Protein AF-V2TU25-F1 (afdb_monomer_lite)

Secondary structure (DSSP, 8-state):
--PEEPTTT--EESSTTS-GGGGBSS-EEEE-TTT--EEEE-B-------------TTS---B---EEEEEEETTTTEEEEEEEEEBSSSS-EEEEEEETTPPPPGGG--

Organism: NCBI:txid1392540

Structure (mmCIF, N/CA/C/O backbone):
data_AF-V2TU25-F1
#
_entry.id   AF-V2TU25-F1
#
loop_
_atom_site.group_PDB
_atom_site.id
_atom_site.type_symbol
_atom_site.label_atom_id
_atom_site.label_alt_id
_atom_site.label_comp_id
_atom_site.label_asym_id
_atom_site.label_entity_id
_atom_site.label_seq_id
_atom_site.pdbx_PDB_ins_code
_atom_site.Cartn_x
_atom_site.Cartn_y
_atom_site.Cartn_z
_atom_site.occupancy
_atom_site.B_iso_or_equiv
_atom_site.auth_seq_id
_atom_site.auth_comp_id
_atom_site.auth_asym_id
_atom_site.auth_atom_id
_atom_site.pdbx_PDB_model_num
ATOM 1 N N . MET A 1 1 ? -16.632 -0.606 8.140 1.00 46.75 1 MET A N 1
ATOM 2 C CA . MET A 1 1 ? -17.159 0.007 9.370 1.00 46.75 1 MET A CA 1
ATOM 3 C C . MET A 1 1 ? -17.720 -1.122 10.196 1.00 46.75 1 MET A C 1
ATOM 5 O O . MET A 1 1 ? -18.384 -1.985 9.633 1.00 46.75 1 MET A O 1
ATOM 9 N N . THR A 1 2 ? -17.292 -1.217 11.446 1.00 55.97 2 THR A N 1
ATOM 10 C CA . THR A 1 2 ? -17.690 -2.300 12.343 1.00 55.97 2 THR A CA 1
ATOM 11 C C . THR A 1 2 ? -18.866 -1.773 13.149 1.00 55.97 2 THR A C 1
ATOM 13 O O . THR A 1 2 ? -18.660 -0.967 14.050 1.00 55.97 2 THR A O 1
ATOM 16 N N . ASP A 1 3 ? -20.086 -2.155 12.779 1.00 68.62 3 ASP A N 1
ATOM 17 C CA . ASP A 1 3 ? -21.286 -1.687 13.477 1.00 68.62 3 ASP A CA 1
ATOM 18 C C . ASP A 1 3 ? -21.293 -2.266 14.898 1.00 68.62 3 ASP A C 1
ATOM 20 O O . ASP A 1 3 ? -21.209 -3.487 15.078 1.00 68.62 3 ASP A O 1
ATOM 24 N N . ILE A 1 4 ? -21.394 -1.407 15.913 1.00 76.38 4 ILE A N 1
ATOM 25 C CA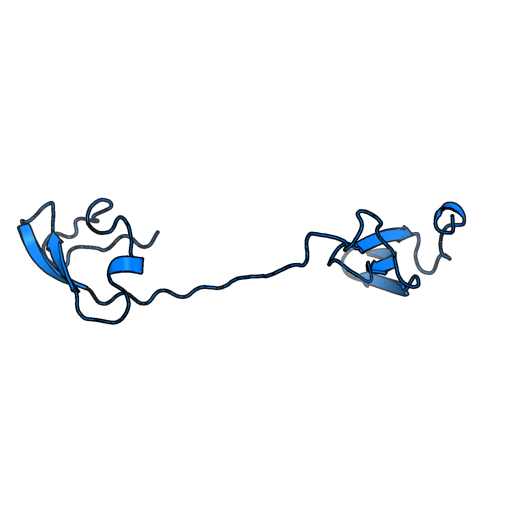 . ILE A 1 4 ? -21.525 -1.854 17.301 1.00 76.38 4 ILE A CA 1
ATOM 26 C C . ILE A 1 4 ? -22.974 -2.281 17.533 1.00 76.38 4 ILE A C 1
ATOM 28 O O . ILE A 1 4 ? -23.912 -1.506 17.341 1.00 76.38 4 ILE A O 1
ATOM 32 N N . GLU A 1 5 ? -23.165 -3.531 17.951 1.00 85.25 5 GLU A N 1
ATOM 33 C CA . GLU A 1 5 ? -24.481 -4.069 18.288 1.00 85.25 5 GLU A CA 1
ATOM 34 C C . GLU A 1 5 ? -24.780 -3.866 19.777 1.00 85.25 5 GLU A C 1
ATOM 36 O O . GLU A 1 5 ? -24.021 -4.295 20.649 1.00 85.25 5 GLU A O 1
ATOM 41 N N . CYS A 1 6 ? -25.917 -3.237 20.087 1.00 85.56 6 CYS A N 1
ATOM 42 C CA . CYS A 1 6 ? -26.346 -3.070 21.469 1.00 85.56 6 CYS A CA 1
ATOM 43 C C . CYS A 1 6 ? -26.732 -4.431 22.089 1.00 85.56 6 CYS A C 1
ATOM 45 O O . CYS A 1 6 ? -27.714 -5.038 21.648 1.00 85.56 6 CYS A O 1
ATOM 47 N N . PRO A 1 7 ? -26.096 -4.869 23.194 1.00 88.62 7 PRO A N 1
ATOM 48 C CA . PRO A 1 7 ? -26.371 -6.163 23.828 1.00 88.62 7 PRO A CA 1
ATOM 49 C C . PRO A 1 7 ? -27.772 -6.271 24.451 1.00 88.62 7 PRO A C 1
ATOM 51 O O . PRO A 1 7 ? -28.190 -7.357 24.849 1.00 88.62 7 PRO A O 1
ATOM 54 N N . TYR A 1 8 ? -28.505 -5.160 24.575 1.00 88.81 8 TYR A N 1
ATOM 55 C CA . TYR A 1 8 ? -29.835 -5.147 25.183 1.00 88.81 8 TYR A CA 1
ATOM 56 C C . TYR A 1 8 ? -30.985 -5.265 24.185 1.00 88.81 8 TYR A C 1
ATOM 58 O O . TYR A 1 8 ? -32.013 -5.845 24.530 1.00 88.81 8 TYR A O 1
ATOM 66 N N . CYS A 1 9 ? -30.861 -4.672 22.997 1.00 89.00 9 CYS A N 1
ATOM 67 C CA . CYS A 1 9 ? -31.950 -4.621 22.017 1.00 89.00 9 CYS A CA 1
ATOM 68 C C . CYS A 1 9 ? -31.560 -5.112 20.618 1.00 89.00 9 CYS A C 1
ATOM 70 O O . CYS A 1 9 ? -32.439 -5.184 19.763 1.00 89.00 9 CYS A O 1
ATOM 72 N N . GLY A 1 10 ? -30.283 -5.434 20.377 1.00 86.94 10 GLY A N 1
ATOM 73 C CA . GLY A 1 10 ? -29.782 -5.886 19.075 1.00 86.94 10 GLY A CA 1
ATOM 74 C C . GLY A 1 10 ? -29.788 -4.805 17.990 1.00 86.94 10 GLY A C 1
ATOM 75 O O . GLY A 1 10 ? -29.575 -5.105 16.818 1.00 86.94 10 GLY A O 1
ATOM 76 N N . ALA A 1 11 ? -30.067 -3.546 18.348 1.00 83.69 11 ALA A N 1
ATOM 77 C CA . ALA A 1 11 ? -29.936 -2.438 17.416 1.00 83.69 11 ALA A CA 1
ATOM 78 C C . ALA A 1 11 ? -28.453 -2.243 17.085 1.00 83.69 11 ALA A C 1
ATOM 80 O O . ALA A 1 11 ? -27.621 -2.160 17.991 1.00 83.69 11 ALA A O 1
ATOM 81 N N . LYS A 1 12 ? -28.151 -2.181 15.791 1.00 78.31 12 LYS A N 1
ATOM 82 C CA . LYS A 1 12 ? -26.866 -1.712 15.281 1.00 78.31 12 LYS A CA 1
ATOM 83 C C . LYS A 1 12 ? -26.943 -0.204 15.181 1.00 78.31 12 LYS A C 1
ATOM 85 O O . LYS A 1 12 ? -27.923 0.310 14.641 1.00 78.31 12 LYS A O 1
ATOM 90 N N . ASP A 1 13 ? -25.970 0.472 15.759 1.00 63.50 13 ASP A N 1
ATOM 91 C CA . ASP A 1 13 ? -25.984 1.922 15.833 1.00 63.50 13 ASP A CA 1
ATOM 92 C C . ASP A 1 13 ? -24.890 2.479 14.916 1.00 63.50 13 ASP A C 1
ATOM 94 O O . ASP A 1 13 ? -23.703 2.376 15.224 1.00 63.50 13 ASP A O 1
ATOM 98 N N . ASP A 1 14 ? -25.307 3.019 13.767 1.00 59.25 14 ASP A N 1
ATOM 99 C CA . ASP A 1 14 ? -24.433 3.764 12.848 1.00 59.25 14 ASP A CA 1
ATOM 100 C C . ASP A 1 14 ? -24.108 5.167 13.409 1.00 59.25 14 ASP A C 1
ATOM 102 O O . ASP A 1 14 ? -23.107 5.766 13.022 1.00 59.25 14 ASP A O 1
ATOM 106 N N . ASP A 1 15 ? -24.935 5.687 14.330 1.00 52.97 15 ASP A N 1
ATOM 107 C CA . ASP A 1 15 ? -24.834 7.044 14.891 1.00 52.97 15 ASP A CA 1
ATOM 108 C C . ASP A 1 15 ? -24.062 7.092 16.223 1.00 52.97 15 ASP A C 1
ATOM 110 O O . ASP A 1 15 ? -23.547 8.146 16.597 1.00 52.97 15 ASP A O 1
ATOM 114 N N . CYS A 1 16 ? -23.953 5.981 16.965 1.00 53.19 16 CYS A N 1
ATOM 115 C CA . CYS A 1 16 ? -23.237 5.977 18.251 1.00 53.19 16 CYS A CA 1
ATOM 116 C C . CYS A 1 16 ? -21.720 6.144 18.129 1.00 53.19 16 CYS A C 1
ATOM 118 O O . CYS A 1 16 ? -21.066 6.376 19.145 1.00 53.19 16 CYS A O 1
ATOM 120 N N . VAL A 1 17 ? -21.141 5.953 16.941 1.00 54.16 17 VAL A N 1
ATOM 121 C CA . VAL A 1 17 ? -19.687 5.809 16.807 1.00 54.16 17 VAL A CA 1
ATOM 122 C C . VAL A 1 17 ? -19.199 6.407 15.493 1.00 54.16 17 VAL A C 1
ATOM 124 O O . VAL A 1 17 ? -18.608 5.728 14.655 1.00 54.16 17 VAL A O 1
ATOM 127 N N . SER A 1 18 ? -19.458 7.701 15.294 1.00 55.00 18 SER A N 1
ATOM 128 C CA . SER A 1 18 ? -18.952 8.407 14.112 1.00 55.00 18 SER A CA 1
ATOM 129 C C . SER A 1 18 ? -17.421 8.385 14.021 1.00 55.00 18 SER A C 1
ATOM 131 O O . SER A 1 18 ? -16.898 8.453 12.915 1.00 55.00 18 SER A O 1
ATOM 133 N N . ASP A 1 19 ? -16.714 8.193 15.143 1.00 62.91 19 ASP A N 1
ATOM 134 C CA . ASP A 1 19 ? -15.266 7.990 15.171 1.00 62.91 19 ASP A CA 1
ATOM 135 C C . ASP A 1 19 ? -14.854 6.936 16.212 1.00 62.91 19 ASP A C 1
ATOM 137 O O . ASP A 1 19 ? -14.618 7.232 17.379 1.00 62.91 19 ASP A O 1
ATOM 141 N N . LEU A 1 20 ? -14.688 5.682 15.773 1.00 65.94 20 LEU A N 1
ATOM 142 C CA . LEU A 1 20 ? -14.086 4.603 16.583 1.00 65.94 20 LEU A CA 1
ATOM 143 C C . LEU A 1 20 ? -12.695 4.974 17.139 1.00 65.94 20 LEU A C 1
ATOM 145 O O . LEU A 1 20 ? -12.261 4.406 18.136 1.00 65.94 20 LEU A O 1
ATOM 149 N N . TRP A 1 21 ? -12.020 5.938 16.508 1.00 66.38 21 TRP A N 1
ATOM 150 C CA . TRP A 1 21 ? -10.749 6.513 16.948 1.00 66.38 21 TRP A CA 1
ATOM 151 C C . TRP A 1 21 ? -10.849 7.312 18.248 1.00 66.38 21 TRP A C 1
ATOM 153 O O . TRP A 1 21 ? -9.871 7.388 18.984 1.00 66.38 21 TRP A O 1
ATOM 163 N N . GLU A 1 22 ? -12.004 7.913 18.544 1.00 68.25 22 GLU A N 1
ATOM 164 C CA . GLU A 1 22 ? -12.193 8.706 19.766 1.00 68.25 22 GLU A CA 1
ATOM 165 C C . GLU A 1 22 ? -12.377 7.832 21.013 1.00 68.25 22 GLU A C 1
ATOM 167 O O . GLU A 1 22 ? -12.231 8.322 22.130 1.00 68.25 22 GLU A O 1
ATOM 172 N N . ILE A 1 23 ? -12.671 6.542 20.826 1.00 72.06 23 ILE A N 1
ATOM 173 C CA . ILE A 1 23 ? -12.962 5.585 21.902 1.00 72.06 23 ILE A CA 1
ATOM 174 C C . ILE A 1 23 ? -11.950 4.427 21.959 1.00 72.06 23 ILE A C 1
ATOM 176 O O . ILE A 1 23 ? -12.229 3.364 22.518 1.00 72.06 23 ILE A O 1
ATOM 180 N N . GLU A 1 24 ? -10.774 4.604 21.354 1.00 76.75 24 GLU A N 1
ATOM 181 C CA . GLU A 1 24 ? -9.710 3.601 21.369 1.00 76.75 24 GLU A CA 1
ATOM 182 C C . GLU A 1 24 ? -9.034 3.494 22.748 1.00 76.75 24 GLU A C 1
ATOM 184 O O . GLU A 1 24 ? -8.716 4.496 23.389 1.00 76.75 24 GLU A O 1
ATOM 189 N N . GLY A 1 25 ? -8.741 2.261 23.174 1.00 72.75 25 GLY A N 1
ATOM 190 C CA . GLY A 1 25 ? -7.752 1.982 24.222 1.00 72.75 25 GLY A CA 1
ATOM 191 C C . GLY A 1 25 ? -8.276 1.882 25.657 1.00 72.75 25 GLY A C 1
ATOM 192 O O . GLY A 1 25 ? -7.538 1.403 26.517 1.00 72.75 25 GLY A O 1
ATOM 193 N N . GLU A 1 26 ? -9.534 2.242 25.927 1.00 76.06 26 GLU A N 1
ATOM 194 C CA . GLU A 1 26 ? -10.149 2.150 27.262 1.00 76.06 26 GLU A CA 1
ATOM 195 C C . GLU A 1 26 ? -11.629 1.724 27.208 1.00 76.06 26 GLU A C 1
ATOM 197 O O . GLU A 1 26 ? -12.233 1.607 26.139 1.00 76.06 26 GLU A O 1
ATOM 202 N N . ASP A 1 27 ? -12.205 1.432 28.376 1.00 83.19 27 ASP A N 1
ATOM 203 C CA . ASP A 1 27 ? -13.638 1.185 28.546 1.00 83.19 27 ASP A CA 1
ATOM 204 C C . ASP A 1 27 ? -14.401 2.513 28.420 1.00 83.19 27 ASP A C 1
ATOM 206 O O . ASP A 1 27 ? -14.368 3.355 29.318 1.00 83.19 27 ASP A O 1
ATOM 210 N N . ASN A 1 28 ? -15.101 2.695 27.303 1.00 82.81 28 ASN A N 1
ATOM 211 C CA . ASN A 1 28 ? -15.869 3.897 27.000 1.00 82.81 28 ASN A CA 1
ATOM 212 C C . ASN A 1 28 ? -17.361 3.677 27.263 1.00 82.81 28 ASN A C 1
ATOM 214 O O . ASN A 1 28 ? -17.961 2.719 26.770 1.00 82.81 28 ASN A O 1
ATOM 218 N N . GLU A 1 29 ? -17.974 4.585 28.022 1.00 85.88 29 GLU A N 1
ATOM 219 C CA . GLU A 1 29 ? -19.420 4.594 28.248 1.00 85.88 29 GLU A CA 1
ATOM 220 C C . GLU A 1 29 ? -20.154 5.218 27.054 1.00 85.88 29 GLU A C 1
ATOM 222 O O . GLU A 1 29 ? -19.951 6.384 26.721 1.00 85.88 29 GLU A O 1
ATOM 227 N N . LEU A 1 30 ? -21.062 4.454 26.446 1.00 81.69 30 LEU A N 1
ATOM 228 C CA . LEU A 1 30 ? -21.941 4.903 25.365 1.00 81.69 30 LEU A CA 1
ATOM 229 C C . LEU A 1 30 ? -23.403 4.641 25.727 1.00 81.69 30 LEU A C 1
ATOM 231 O O . LEU A 1 30 ? -23.731 3.637 26.356 1.00 81.69 30 LEU A O 1
ATOM 235 N N . GLU A 1 31 ? -24.309 5.524 25.314 1.00 84.81 31 GLU A N 1
ATOM 236 C CA . GLU A 1 31 ? -25.752 5.301 25.440 1.00 84.81 31 GLU A CA 1
ATOM 237 C C . GLU A 1 31 ? -26.326 4.831 24.100 1.00 84.81 31 GLU A C 1
ATOM 239 O O . GLU A 1 31 ? -26.194 5.516 23.091 1.00 84.81 31 GLU A O 1
ATOM 244 N N . CYS A 1 32 ? -27.011 3.683 24.087 1.00 82.62 32 CYS A N 1
ATOM 245 C CA . CYS A 1 32 ? -27.677 3.186 22.882 1.00 82.62 32 CYS A CA 1
ATOM 246 C C . CYS A 1 32 ? -28.807 4.130 22.445 1.00 82.62 32 CYS A C 1
ATOM 248 O O . CYS A 1 32 ? -29.761 4.351 23.203 1.00 82.62 32 CYS A O 1
ATOM 250 N N . GLY A 1 33 ? -28.780 4.594 21.191 1.00 79.56 33 GLY A N 1
ATOM 251 C CA . GLY A 1 33 ? -29.782 5.511 20.649 1.00 79.56 33 GLY A CA 1
ATOM 252 C C . GLY A 1 33 ? -31.210 4.956 20.702 1.00 79.56 33 GLY A C 1
ATOM 253 O O . GLY A 1 33 ? -32.147 5.709 20.989 1.00 79.56 33 GLY A O 1
ATOM 254 N N . ALA A 1 34 ? -31.362 3.640 20.510 1.00 85.06 34 ALA A N 1
ATOM 255 C CA . ALA A 1 34 ? -32.648 2.946 20.438 1.00 85.06 34 ALA A CA 1
ATOM 256 C C . ALA A 1 34 ? -33.271 2.620 21.807 1.00 85.06 34 ALA A C 1
ATOM 258 O O . ALA A 1 34 ? -34.461 2.859 22.012 1.00 85.06 34 ALA A O 1
ATOM 259 N N . CYS A 1 35 ? -32.499 2.049 22.741 1.00 89.00 35 CYS A N 1
ATOM 260 C CA . CYS A 1 35 ? -33.025 1.593 24.039 1.00 89.00 35 CYS A CA 1
ATOM 261 C C . CYS A 1 35 ? -32.608 2.452 25.239 1.00 89.00 35 CYS A C 1
ATOM 263 O O . CYS A 1 35 ? -33.050 2.168 26.353 1.00 89.00 35 CYS A O 1
ATOM 265 N N . LYS A 1 36 ? -31.789 3.492 25.018 1.00 88.25 36 LYS A N 1
ATOM 266 C CA . LYS A 1 36 ? -31.334 4.463 26.030 1.00 88.25 36 LYS A CA 1
ATOM 267 C C . LYS A 1 36 ? -30.594 3.844 27.217 1.00 88.25 36 LYS A C 1
ATOM 269 O O . LYS A 1 36 ? -30.572 4.399 28.309 1.00 88.25 36 LYS A O 1
ATOM 274 N N . LYS A 1 37 ? -30.014 2.657 27.025 1.00 87.56 37 LYS A N 1
ATOM 275 C CA . LYS A 1 37 ? -29.186 1.992 28.034 1.00 87.56 37 LYS A CA 1
ATOM 276 C C . LYS A 1 37 ? -27.720 2.314 27.812 1.00 87.56 37 LYS A C 1
ATOM 278 O O . LYS A 1 37 ? -27.266 2.326 26.669 1.00 87.56 37 LYS A O 1
ATOM 283 N N . GLN A 1 38 ? -27.002 2.490 28.916 1.00 89.31 38 GLN A N 1
ATOM 284 C CA . GLN A 1 38 ? -25.552 2.605 28.912 1.00 89.31 38 GLN A CA 1
ATOM 285 C C . GLN A 1 38 ? -24.901 1.247 28.636 1.00 89.31 38 GLN A C 1
ATOM 287 O O . GLN A 1 38 ? -25.336 0.210 29.152 1.00 89.31 38 GLN A O 1
ATOM 292 N N . ILE A 1 39 ? -23.864 1.268 27.810 1.00 87.12 39 ILE A N 1
ATOM 293 C CA . ILE A 1 39 ? -23.023 0.135 27.443 1.00 87.12 39 ILE A CA 1
ATOM 294 C C . ILE A 1 39 ? -21.559 0.549 27.587 1.00 87.12 39 ILE A C 1
ATOM 296 O O . ILE A 1 39 ? -21.229 1.722 27.428 1.00 87.12 39 ILE A O 1
ATOM 300 N N . ILE A 1 40 ? -20.699 -0.422 27.887 1.00 87.19 40 ILE A N 1
ATOM 301 C CA . ILE A 1 40 ? -19.248 -0.239 27.876 1.00 87.19 40 ILE A CA 1
ATOM 302 C C . ILE A 1 40 ? -18.718 -0.798 26.565 1.00 87.19 40 ILE A C 1
ATOM 304 O O . ILE A 1 40 ? -19.035 -1.934 26.202 1.00 87.19 40 ILE A O 1
ATOM 308 N N . VAL A 1 41 ? -17.929 0.006 25.868 1.00 82.94 41 VAL A N 1
ATOM 309 C CA . VAL A 1 41 ? -17.281 -0.357 24.614 1.00 82.94 41 VAL A CA 1
ATOM 310 C C . VAL A 1 41 ? -15.782 -0.181 24.773 1.00 82.94 41 VAL A C 1
ATOM 312 O O . VAL A 1 41 ? -15.317 0.883 25.163 1.00 82.94 41 VAL A O 1
ATOM 315 N N . ASN A 1 42 ? -15.032 -1.219 24.427 1.00 83.62 42 ASN A N 1
ATOM 316 C CA . ASN A 1 42 ? -13.588 -1.156 24.277 1.00 83.62 42 ASN A CA 1
ATOM 317 C C . ASN A 1 42 ? -13.277 -1.324 22.787 1.00 83.62 42 ASN A C 1
ATOM 319 O O . ASN A 1 42 ? -13.576 -2.375 22.213 1.00 83.62 42 ASN A O 1
ATOM 323 N N . ALA A 1 43 ? -12.764 -0.271 22.150 1.00 78.94 43 ALA A N 1
ATOM 324 C CA . ALA A 1 43 ? -12.374 -0.310 20.747 1.00 78.94 43 ALA A CA 1
ATOM 325 C C . ALA A 1 43 ? -10.854 -0.470 20.620 1.00 78.94 43 ALA A C 1
ATOM 327 O O . ALA A 1 43 ? -10.083 0.171 21.336 1.00 78.94 43 ALA A O 1
ATOM 328 N N . GLU A 1 44 ? -10.436 -1.305 19.674 1.00 79.50 44 GLU A N 1
ATOM 329 C CA . GLU A 1 44 ? -9.046 -1.439 19.239 1.00 79.50 44 GLU A CA 1
ATOM 330 C C . GLU A 1 44 ? -8.980 -1.022 17.769 1.00 79.50 44 GLU A C 1
ATOM 332 O O . GLU A 1 44 ? -9.687 -1.596 16.930 1.00 79.50 44 GLU A O 1
ATOM 337 N N . VAL A 1 45 ? -8.165 -0.015 17.444 1.00 78.19 45 VAL A N 1
ATOM 338 C CA . VAL A 1 45 ? -8.038 0.486 16.074 1.00 78.19 45 VAL A CA 1
ATOM 339 C C . VAL A 1 45 ? -6.686 0.072 15.511 1.00 78.19 45 VAL A C 1
ATOM 341 O O . VAL A 1 45 ? -5.628 0.590 15.844 1.00 78.19 45 VAL A O 1
ATOM 344 N N . SER A 1 46 ? -6.709 -0.885 14.588 1.00 78.69 46 SER A N 1
ATOM 345 C CA . SER A 1 46 ? -5.505 -1.285 13.860 1.00 78.69 46 SER A CA 1
ATOM 346 C C . SER A 1 46 ? -5.343 -0.474 12.579 1.00 78.69 46 SER A C 1
ATOM 348 O O . SER A 1 46 ? -6.201 -0.505 11.695 1.00 78.69 46 SER A O 1
ATOM 350 N N . VAL A 1 47 ? -4.200 0.198 12.442 1.00 76.25 47 VAL A N 1
ATOM 351 C CA . VAL A 1 47 ? -3.833 0.954 11.237 1.00 76.25 47 VAL A CA 1
ATOM 352 C C . VAL A 1 47 ? -2.787 0.185 10.457 1.00 76.25 47 VAL A C 1
ATOM 354 O O . VAL A 1 47 ? -1.707 -0.109 10.961 1.00 76.25 47 VAL A O 1
ATOM 357 N N . THR A 1 48 ? -3.083 -0.098 9.195 1.00 83.50 48 THR A N 1
ATOM 358 C CA . THR A 1 48 ? -2.063 -0.508 8.230 1.00 83.50 48 THR A CA 1
ATOM 359 C C . THR A 1 48 ? -1.891 0.632 7.245 1.00 83.50 48 THR A C 1
ATOM 361 O O . THR A 1 48 ? -2.852 1.012 6.579 1.00 83.50 48 THR A O 1
ATOM 364 N N . TYR A 1 49 ? -0.687 1.194 7.167 1.00 75.19 49 TYR A N 1
ATOM 365 C CA . TYR A 1 49 ? -0.362 2.212 6.177 1.00 75.19 49 TYR A CA 1
ATOM 366 C C . TYR A 1 49 ? 0.799 1.751 5.303 1.00 75.19 49 TYR A C 1
ATOM 368 O O . TYR A 1 49 ? 1.718 1.074 5.760 1.00 75.19 49 TYR A O 1
ATOM 376 N N . ASP A 1 50 ? 0.730 2.151 4.040 1.00 81.19 50 ASP A N 1
ATOM 377 C CA . ASP A 1 50 ? 1.818 2.070 3.079 1.00 81.19 50 ASP A CA 1
ATOM 378 C C . ASP A 1 50 ? 2.245 3.506 2.761 1.00 81.19 50 ASP A C 1
ATOM 380 O O . ASP A 1 50 ? 1.405 4.364 2.475 1.00 81.19 50 ASP A O 1
ATOM 384 N N . ALA A 1 51 ? 3.536 3.793 2.902 1.00 80.81 51 ALA A N 1
ATOM 385 C CA . ALA A 1 51 ? 4.091 5.118 2.671 1.00 80.81 51 ALA A CA 1
ATOM 386 C C . ALA A 1 51 ? 5.026 5.068 1.466 1.00 80.81 51 ALA A C 1
ATOM 388 O O . ALA A 1 51 ? 5.909 4.216 1.401 1.00 80.81 51 ALA A O 1
ATOM 389 N N . ARG A 1 52 ? 4.856 6.026 0.553 1.00 77.88 52 ARG A N 1
ATOM 390 C CA . ARG A 1 52 ? 5.653 6.146 -0.671 1.00 77.88 52 ARG A CA 1
ATOM 391 C C . ARG A 1 52 ? 6.193 7.557 -0.863 1.00 77.88 52 ARG A C 1
ATOM 393 O O . ARG A 1 52 ? 5.525 8.538 -0.528 1.00 77.88 52 ARG A O 1
ATOM 400 N N . ARG A 1 53 ? 7.382 7.668 -1.451 1.00 81.50 53 ARG A N 1
ATOM 401 C CA . ARG A 1 53 ? 7.986 8.930 -1.896 1.00 81.50 53 ARG A CA 1
ATOM 402 C C . ARG A 1 53 ? 7.293 9.384 -3.182 1.00 81.50 53 ARG A C 1
ATOM 404 O O . ARG A 1 53 ? 7.431 8.720 -4.207 1.00 81.50 53 ARG A O 1
ATOM 411 N N . MET A 1 54 ? 6.551 10.493 -3.129 1.00 75.88 54 MET A N 1
ATOM 412 C CA . MET A 1 54 ? 5.826 11.029 -4.296 1.00 75.88 54 MET A CA 1
ATOM 413 C C . MET A 1 54 ? 6.628 12.049 -5.112 1.00 75.88 54 MET A C 1
ATOM 415 O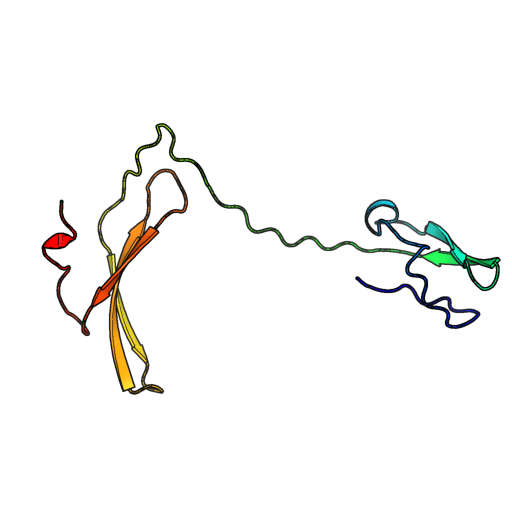 O . MET A 1 54 ? 6.446 12.108 -6.322 1.00 75.88 54 MET A O 1
ATOM 419 N N . ASP A 1 55 ? 7.537 12.802 -4.488 1.00 74.69 55 ASP A N 1
ATOM 420 C CA . ASP A 1 55 ? 8.227 13.913 -5.151 1.00 74.69 55 ASP A CA 1
ATOM 421 C C . ASP A 1 55 ? 9.700 13.590 -5.443 1.00 74.69 55 ASP A C 1
ATOM 423 O O . ASP A 1 55 ? 10.438 13.111 -4.577 1.00 74.69 55 ASP A O 1
ATOM 427 N N . CYS A 1 56 ? 10.156 13.897 -6.661 1.00 75.81 56 CYS A N 1
ATOM 428 C CA . CYS A 1 56 ? 11.582 14.015 -6.968 1.00 75.81 56 CYS A CA 1
ATOM 429 C C . CYS A 1 56 ? 12.084 15.395 -6.532 1.00 75.81 56 CYS A C 1
ATOM 431 O O . CYS A 1 56 ? 11.408 16.398 -6.756 1.00 75.81 56 CYS A O 1
ATOM 433 N N . ALA A 1 57 ? 13.293 15.461 -5.965 1.00 63.19 57 ALA A N 1
ATOM 434 C CA . ALA A 1 57 ? 13.815 16.665 -5.315 1.00 63.19 57 ALA A CA 1
ATOM 435 C C . ALA A 1 57 ? 13.904 17.923 -6.211 1.00 63.19 57 ALA A C 1
ATOM 437 O O . ALA A 1 57 ? 14.011 19.014 -5.667 1.00 63.19 57 ALA A O 1
ATOM 438 N N . GLU A 1 58 ? 13.808 17.819 -7.543 1.00 63.47 58 GLU A N 1
ATOM 439 C CA . GLU A 1 58 ? 13.853 18.971 -8.464 1.00 63.47 58 GLU A CA 1
ATOM 440 C C . GLU A 1 58 ? 12.986 18.778 -9.735 1.00 63.47 58 GLU A C 1
ATOM 442 O O . GLU A 1 58 ? 13.368 19.205 -10.821 1.00 63.47 58 GLU A O 1
ATOM 447 N N . ASN A 1 59 ? 11.813 18.127 -9.637 1.00 59.59 59 ASN A N 1
ATOM 448 C CA . ASN A 1 59 ? 10.913 17.816 -10.777 1.00 59.59 59 ASN A CA 1
ATOM 449 C C . ASN A 1 59 ? 11.532 16.976 -11.921 1.00 59.59 59 ASN A C 1
ATOM 451 O O . ASN A 1 59 ? 10.891 16.784 -12.955 1.00 59.59 59 ASN A O 1
ATOM 455 N N . SER A 1 60 ? 12.752 16.462 -11.767 1.00 72.81 60 SER A N 1
ATOM 456 C CA . SER A 1 60 ? 13.385 15.549 -12.718 1.00 72.81 60 SER A CA 1
ATOM 457 C C . SER A 1 60 ? 13.489 14.151 -12.113 1.00 72.81 60 SER A C 1
ATOM 459 O O . SER A 1 60 ? 14.073 13.943 -11.047 1.00 72.81 60 SER A O 1
ATOM 461 N N . HIS A 1 61 ? 12.902 13.171 -12.796 1.00 79.81 61 HIS A N 1
ATOM 462 C CA . HIS A 1 61 ? 13.099 11.770 -12.453 1.00 79.81 61 HIS A CA 1
ATOM 463 C C . HIS A 1 61 ? 14.479 11.344 -12.947 1.00 79.81 61 HIS A C 1
ATOM 465 O O . HIS A 1 61 ? 14.740 11.329 -14.149 1.00 79.81 61 HIS A O 1
ATOM 471 N N . GLU A 1 62 ? 15.367 10.983 -12.024 1.00 86.38 62 GLU A N 1
ATOM 472 C CA . GLU A 1 62 ? 16.620 10.318 -12.370 1.00 86.38 62 GLU A CA 1
ATOM 473 C C . GLU A 1 62 ? 16.462 8.822 -12.117 1.00 86.38 62 GLU A C 1
ATOM 475 O O . GLU A 1 62 ? 16.415 8.373 -10.968 1.00 86.38 62 GLU A O 1
ATOM 480 N N . TYR A 1 63 ? 16.353 8.048 -13.192 1.00 87.56 63 TYR A N 1
ATOM 481 C CA . TYR A 1 63 ? 16.243 6.599 -13.105 1.00 87.56 63 TYR A CA 1
ATOM 482 C C . TYR A 1 63 ? 17.612 5.930 -12.995 1.00 87.56 63 TYR A C 1
ATOM 484 O O . TYR A 1 63 ? 18.613 6.399 -13.539 1.00 87.56 63 TYR A O 1
ATOM 492 N N . GLY A 1 64 ? 17.658 4.826 -12.251 1.00 88.19 64 GLY A N 1
ATOM 493 C CA . GLY A 1 64 ? 18.826 3.956 -12.178 1.00 88.19 64 GLY A CA 1
ATOM 494 C C . GLY A 1 64 ? 19.009 3.073 -13.417 1.00 88.19 64 GLY A C 1
ATOM 495 O O . GLY A 1 64 ? 18.373 3.257 -14.456 1.00 88.19 64 GLY A O 1
ATOM 496 N N . ASP A 1 65 ? 19.883 2.078 -13.278 1.00 92.75 65 ASP A N 1
ATOM 497 C CA . ASP A 1 65 ? 20.144 1.099 -14.331 1.00 92.75 65 ASP A CA 1
ATOM 498 C C . ASP A 1 65 ? 18.959 0.146 -14.532 1.00 92.75 65 ASP A C 1
ATOM 500 O O . ASP A 1 65 ? 18.298 -0.282 -13.580 1.00 92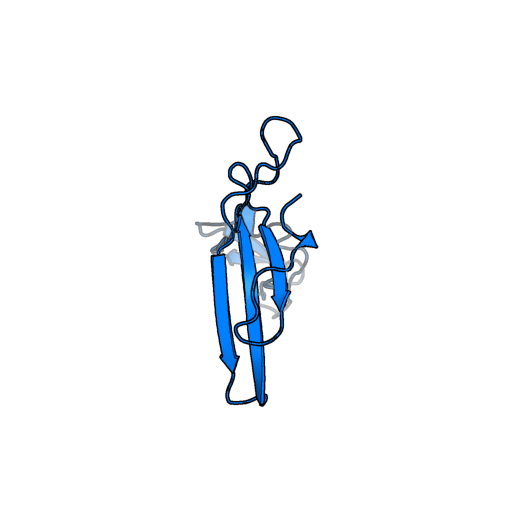.75 65 ASP A O 1
ATOM 504 N N . TRP A 1 66 ? 18.740 -0.244 -15.787 1.00 94.69 66 TRP A N 1
ATOM 505 C CA . TRP A 1 66 ? 17.764 -1.261 -16.157 1.00 94.69 66 TRP A CA 1
ATOM 506 C C . TRP A 1 66 ? 18.126 -2.638 -15.584 1.00 94.69 66 TRP A C 1
ATOM 508 O O . TRP A 1 66 ? 19.235 -3.142 -15.766 1.00 94.69 66 TRP A O 1
ATOM 518 N N . LYS A 1 67 ? 17.148 -3.291 -14.953 1.00 94.69 67 LYS A N 1
ATOM 519 C CA . LYS A 1 67 ? 17.223 -4.672 -14.458 1.00 94.69 67 LYS A CA 1
ATOM 520 C C . LYS A 1 67 ? 16.233 -5.549 -15.217 1.00 94.69 67 LYS A C 1
ATOM 522 O O . LYS A 1 67 ? 15.086 -5.151 -15.409 1.00 94.69 67 LYS A O 1
ATOM 527 N N . ARG A 1 68 ? 16.658 -6.751 -15.622 1.00 94.94 68 ARG A N 1
ATOM 528 C CA . ARG A 1 68 ? 15.794 -7.738 -16.292 1.00 94.94 68 ARG A CA 1
ATOM 529 C C . ARG A 1 68 ? 15.262 -8.774 -15.307 1.00 94.94 68 ARG A C 1
ATOM 531 O O . ARG A 1 68 ? 16.032 -9.365 -14.554 1.00 94.94 68 ARG A O 1
ATOM 538 N N . TYR A 1 69 ? 13.971 -9.060 -15.407 1.00 93.44 69 TYR A N 1
ATOM 539 C CA . TYR A 1 69 ? 13.268 -10.108 -14.678 1.00 93.44 69 TYR A CA 1
ATOM 540 C C . TYR A 1 69 ? 12.572 -11.031 -15.679 1.00 93.44 69 TYR A C 1
ATOM 542 O O . TYR A 1 69 ? 11.683 -10.605 -16.413 1.00 93.44 69 TYR A O 1
ATOM 550 N N . ASP A 1 70 ? 12.990 -12.294 -15.730 1.00 93.38 70 ASP A N 1
ATOM 551 C CA . ASP A 1 70 ? 12.446 -13.282 -16.662 1.00 93.38 70 ASP A CA 1
ATOM 552 C C . ASP A 1 70 ? 11.328 -14.077 -15.973 1.00 93.38 70 ASP A C 1
ATOM 554 O O . ASP A 1 70 ? 11.576 -14.777 -14.991 1.00 93.38 70 ASP A O 1
ATOM 558 N N . TYR A 1 71 ? 10.105 -13.991 -16.499 1.00 90.88 71 TYR A N 1
ATOM 559 C CA . TYR A 1 71 ? 8.939 -14.705 -15.984 1.00 90.88 71 TYR A CA 1
ATOM 560 C C . TYR A 1 71 ? 8.595 -15.888 -16.892 1.00 90.88 71 TYR A C 1
ATOM 562 O O . TYR A 1 71 ? 8.404 -15.745 -18.102 1.00 90.88 71 TYR A O 1
ATOM 570 N N . ASP A 1 72 ? 8.518 -17.069 -16.281 1.00 88.69 72 ASP A N 1
ATOM 571 C CA . ASP A 1 72 ? 8.146 -18.332 -16.920 1.00 88.69 72 ASP A CA 1
ATOM 572 C C . ASP A 1 72 ? 6.971 -18.942 -16.144 1.00 88.69 72 ASP A C 1
ATOM 574 O O . ASP A 1 72 ? 7.135 -19.850 -15.324 1.00 88.69 72 ASP A O 1
ATOM 578 N N . TYR A 1 73 ? 5.778 -18.367 -16.330 1.00 77.88 73 TYR A N 1
ATOM 579 C CA . TYR A 1 73 ? 4.564 -18.850 -15.678 1.00 77.88 73 TYR A CA 1
ATOM 580 C C . TYR A 1 73 ? 4.034 -20.079 -16.422 1.00 77.88 73 TYR A C 1
ATOM 582 O O . TYR A 1 73 ? 3.294 -19.986 -17.401 1.00 77.88 73 TYR A O 1
ATOM 590 N N . ALA A 1 74 ? 4.396 -21.260 -15.918 1.00 68.31 74 ALA A N 1
ATOM 591 C CA . ALA A 1 74 ? 4.029 -22.549 -16.506 1.00 68.31 74 ALA A CA 1
ATOM 592 C C . ALA A 1 74 ? 2.507 -22.787 -16.622 1.00 68.31 74 ALA A C 1
ATOM 594 O O . ALA A 1 74 ? 2.091 -23.595 -17.448 1.00 68.31 74 ALA A O 1
ATOM 595 N N . TYR A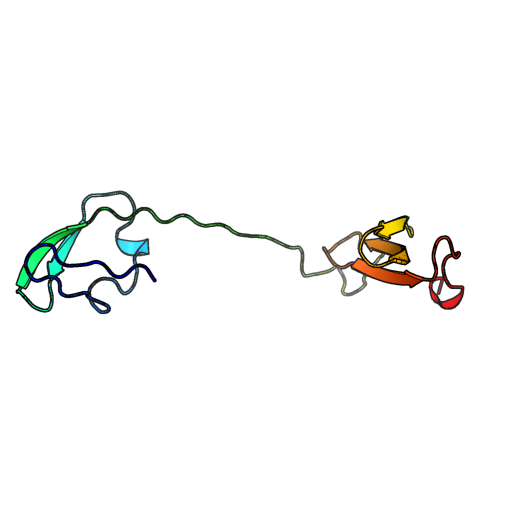 1 75 ? 1.688 -22.101 -15.817 1.00 66.25 75 TYR A N 1
ATOM 596 C CA . TYR A 1 75 ? 0.230 -22.271 -15.795 1.00 66.25 75 TYR A CA 1
ATOM 597 C C . TYR A 1 75 ? -0.483 -21.590 -16.976 1.00 66.25 75 TYR A C 1
ATOM 599 O O . TYR A 1 75 ? -1.463 -22.124 -17.484 1.00 66.25 75 TYR A O 1
ATOM 607 N N . GLU A 1 76 ? 0.022 -20.446 -17.447 1.00 68.81 76 GLU A N 1
ATOM 608 C CA . GLU A 1 76 ? -0.632 -19.648 -18.500 1.00 68.81 76 GLU A CA 1
ATOM 609 C C . GLU A 1 76 ? 0.058 -19.774 -19.866 1.00 68.81 76 GLU A C 1
ATOM 611 O O . GLU A 1 76 ? -0.353 -19.141 -20.834 1.00 68.81 76 GLU A O 1
ATOM 616 N N . HIS A 1 77 ? 1.110 -20.601 -19.965 1.00 74.06 77 HIS A N 1
ATOM 617 C CA . HIS A 1 77 ? 1.967 -20.731 -21.153 1.00 74.06 77 HIS A CA 1
ATOM 618 C C . HIS A 1 77 ? 2.543 -19.398 -21.669 1.00 74.06 77 HIS A C 1
ATOM 620 O O . HIS A 1 77 ? 3.036 -19.330 -22.797 1.00 74.06 77 HIS A O 1
ATOM 626 N N . GLU A 1 78 ? 2.532 -18.349 -20.848 1.00 79.88 78 GLU A N 1
ATOM 627 C CA . GLU A 1 78 ? 3.068 -17.046 -21.205 1.00 79.88 78 GLU A CA 1
ATOM 628 C C . GLU A 1 78 ? 4.482 -16.898 -20.639 1.00 79.88 78 GLU A C 1
ATOM 630 O O . GLU A 1 78 ? 4.725 -17.030 -19.437 1.00 79.88 78 GLU A O 1
ATOM 635 N N . LYS A 1 79 ? 5.434 -16.624 -21.534 1.00 92.31 79 LYS A N 1
ATOM 636 C CA . LYS A 1 79 ? 6.816 -16.310 -21.177 1.00 92.31 79 LYS A CA 1
ATOM 637 C C . LYS A 1 79 ? 7.133 -14.900 -21.629 1.00 92.31 79 LYS A C 1
ATOM 639 O O . LYS A 1 79 ? 6.973 -14.574 -22.806 1.00 92.31 79 LYS A O 1
ATOM 644 N N . TYR A 1 80 ? 7.633 -14.086 -20.713 1.00 91.75 80 TYR A N 1
ATOM 645 C CA . TYR A 1 80 ? 8.019 -12.711 -21.001 1.00 91.75 80 TYR A CA 1
ATOM 646 C C . TYR A 1 80 ? 9.168 -12.271 -20.101 1.00 91.75 80 TYR A C 1
ATOM 648 O O . TYR A 1 80 ? 9.445 -12.885 -19.071 1.00 91.75 80 TYR A O 1
ATOM 656 N N . SER A 1 81 ? 9.836 -11.197 -20.499 1.00 94.06 81 SER A N 1
ATOM 657 C CA . SER A 1 81 ? 10.803 -10.506 -19.652 1.00 94.06 81 SER A CA 1
ATOM 658 C C . SER A 1 81 ? 10.262 -9.126 -19.306 1.00 94.06 81 SER A C 1
ATOM 660 O O . SER A 1 81 ? 9.628 -8.475 -20.135 1.00 94.06 81 SER A O 1
ATOM 662 N N . LEU A 1 82 ? 10.487 -8.687 -18.073 1.00 93.75 82 LEU A N 1
ATOM 663 C CA . LEU A 1 82 ? 10.297 -7.304 -17.662 1.00 93.75 82 LEU A CA 1
ATOM 664 C C . LEU A 1 82 ? 11.660 -6.650 -17.534 1.00 93.75 82 LEU A C 1
ATOM 666 O O . LEU A 1 82 ? 12.542 -7.173 -16.858 1.00 93.75 82 LEU A O 1
ATOM 670 N N . TRP A 1 83 ? 11.812 -5.495 -18.154 1.00 94.56 83 TRP A N 1
ATOM 671 C CA . TRP A 1 83 ? 12.881 -4.568 -17.845 1.00 94.56 83 TRP A CA 1
ATOM 672 C C . TRP A 1 83 ? 12.304 -3.512 -16.920 1.00 94.56 83 TRP A C 1
ATOM 674 O O . TRP A 1 83 ? 11.289 -2.914 -17.267 1.00 94.56 83 TRP A O 1
ATOM 684 N N . ALA A 1 84 ? 12.905 -3.316 -15.751 1.00 94.75 84 ALA A N 1
ATOM 685 C CA . ALA A 1 84 ? 12.491 -2.272 -14.827 1.00 94.75 84 ALA A CA 1
ATOM 686 C C . ALA A 1 84 ? 13.683 -1.455 -14.337 1.00 94.75 84 ALA A C 1
ATOM 688 O O . ALA A 1 84 ? 14.777 -1.996 -14.151 1.00 94.75 84 ALA A O 1
ATOM 689 N N . ARG A 1 85 ? 13.463 -0.162 -14.121 1.00 93.12 85 ARG A N 1
ATOM 690 C CA . ARG A 1 85 ? 14.399 0.723 -13.428 1.00 93.12 85 ARG A CA 1
ATOM 691 C C . ARG A 1 85 ? 13.635 1.629 -12.478 1.00 93.12 85 ARG A C 1
ATOM 693 O O . ARG A 1 85 ? 12.562 2.125 -12.813 1.00 93.12 85 ARG A O 1
ATOM 700 N N . ASP A 1 86 ? 14.225 1.854 -11.317 1.00 91.12 86 ASP A N 1
ATOM 701 C CA . ASP A 1 86 ? 13.609 2.622 -10.241 1.00 91.12 86 ASP A CA 1
ATOM 702 C C . ASP A 1 86 ? 14.152 4.055 -10.263 1.00 91.12 86 ASP A C 1
ATOM 704 O O . ASP A 1 86 ? 15.332 4.279 -10.576 1.00 91.12 86 ASP A O 1
ATOM 708 N N . CYS A 1 87 ? 13.313 5.034 -9.928 1.00 88.69 87 CYS A N 1
ATOM 709 C CA . CYS A 1 87 ? 13.789 6.387 -9.686 1.00 88.69 87 CYS A CA 1
ATOM 710 C C . CYS A 1 87 ? 14.672 6.407 -8.431 1.00 88.69 87 CYS A C 1
ATOM 712 O O . CYS A 1 87 ? 14.371 5.796 -7.405 1.00 88.69 87 CYS A O 1
ATOM 714 N N . LYS A 1 88 ? 15.781 7.144 -8.475 1.00 86.44 88 LYS A N 1
ATOM 715 C CA . LYS A 1 88 ? 16.687 7.274 -7.326 1.00 86.44 88 LYS A CA 1
ATOM 716 C C . LYS A 1 88 ? 16.048 8.054 -6.171 1.00 86.44 88 LYS A C 1
ATOM 718 O O . LYS A 1 88 ? 16.380 7.820 -5.007 1.00 86.44 88 LYS A O 1
ATOM 723 N N . TYR A 1 89 ? 15.129 8.968 -6.481 1.00 85.38 89 TYR A N 1
ATOM 724 C CA . TYR A 1 89 ? 14.635 9.972 -5.535 1.00 85.38 89 TYR A CA 1
ATOM 725 C C . TYR A 1 89 ? 13.196 9.747 -5.065 1.00 85.38 89 TYR A C 1
ATOM 727 O O . TYR A 1 89 ? 12.898 10.066 -3.915 1.00 85.38 89 TYR A O 1
ATOM 735 N N . CYS A 1 90 ? 12.340 9.153 -5.894 1.00 86.94 90 CYS A N 1
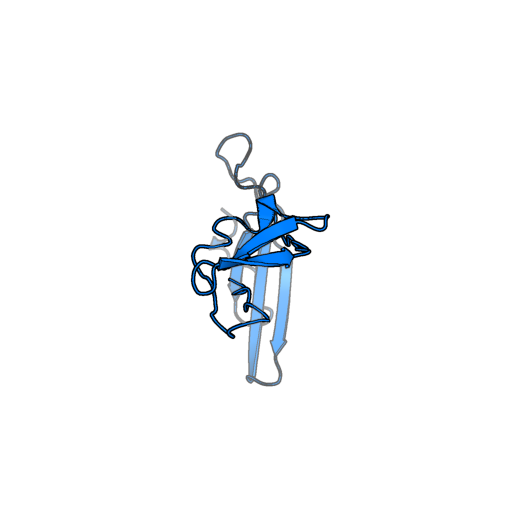ATOM 736 C CA . CYS A 1 90 ? 10.971 8.782 -5.537 1.00 86.94 90 CYS A CA 1
ATOM 737 C C . CYS A 1 90 ? 10.745 7.276 -5.731 1.00 86.94 90 CYS A C 1
ATOM 739 O O . CYS A 1 90 ? 11.659 6.563 -6.139 1.00 86.94 90 CYS A O 1
ATOM 741 N N . ASP A 1 91 ? 9.544 6.789 -5.423 1.00 86.62 91 ASP A N 1
ATOM 742 C CA . ASP A 1 91 ? 9.185 5.375 -5.617 1.00 86.62 91 ASP A CA 1
ATOM 743 C C . ASP A 1 91 ? 8.547 5.120 -6.993 1.00 86.62 91 ASP A C 1
ATOM 745 O O . ASP A 1 91 ? 7.813 4.152 -7.182 1.00 86.62 91 ASP A O 1
ATOM 749 N N . ASP A 1 92 ? 8.815 6.002 -7.959 1.00 88.50 92 ASP A N 1
ATOM 750 C CA . ASP A 1 92 ? 8.419 5.799 -9.348 1.00 88.50 92 ASP A CA 1
ATOM 751 C C . ASP A 1 92 ? 9.308 4.750 -10.025 1.00 88.50 92 ASP A C 1
ATOM 753 O O . ASP A 1 92 ? 10.481 4.566 -9.678 1.00 88.50 92 ASP A O 1
ATOM 757 N N . SER A 1 93 ? 8.745 4.034 -10.989 1.00 89.62 93 SER A N 1
ATOM 758 C CA . SER A 1 93 ? 9.408 2.928 -11.675 1.00 89.62 93 SER A CA 1
ATOM 759 C C . SER A 1 93 ? 8.977 2.873 -13.129 1.00 89.62 93 SER A C 1
ATOM 761 O O . SER A 1 93 ? 7.788 2.843 -13.443 1.00 89.62 93 SER A O 1
ATOM 763 N N . GLU A 1 94 ? 9.949 2.767 -14.026 1.00 91.56 94 GLU A N 1
ATOM 764 C CA . GLU A 1 94 ? 9.679 2.487 -15.430 1.00 91.56 94 GLU A CA 1
ATOM 765 C C . GLU A 1 94 ? 9.755 0.991 -15.684 1.00 91.56 94 GLU A C 1
ATOM 767 O O . GLU A 1 94 ? 10.708 0.333 -15.264 1.00 91.56 94 GLU A O 1
ATOM 772 N N . ILE A 1 95 ? 8.758 0.454 -16.390 1.00 93.38 95 ILE A N 1
ATOM 773 C CA . ILE A 1 95 ? 8.644 -0.977 -16.668 1.00 93.38 95 ILE A CA 1
ATOM 774 C C . ILE A 1 95 ? 8.315 -1.191 -18.144 1.00 93.38 95 ILE A C 1
ATOM 776 O O . ILE A 1 95 ? 7.360 -0.627 -18.675 1.00 93.38 95 ILE A O 1
ATOM 780 N N . ILE A 1 96 ? 9.076 -2.067 -18.798 1.00 93.44 96 ILE A N 1
ATOM 781 C CA . ILE A 1 96 ? 8.872 -2.480 -20.186 1.00 93.44 96 ILE A CA 1
ATOM 782 C C . ILE A 1 96 ? 8.731 -3.999 -20.233 1.00 93.44 96 ILE A C 1
ATOM 784 O O . ILE A 1 96 ? 9.623 -4.731 -19.804 1.00 93.44 96 ILE A O 1
ATOM 788 N N . LYS A 1 97 ? 7.625 -4.484 -20.804 1.00 93.31 97 LYS A N 1
ATOM 789 C CA . LYS A 1 97 ? 7.414 -5.911 -21.079 1.00 93.31 97 LYS A CA 1
ATOM 790 C C . LYS A 1 97 ? 7.926 -6.255 -22.475 1.00 93.31 97 LYS A C 1
ATOM 792 O O . LYS A 1 97 ? 7.531 -5.627 -23.455 1.00 93.31 97 LYS A O 1
ATOM 797 N N . THR A 1 98 ? 8.769 -7.275 -22.574 1.00 92.81 98 THR A N 1
ATOM 798 C CA . THR A 1 98 ? 9.313 -7.783 -23.837 1.00 92.81 98 THR A CA 1
ATOM 799 C C . THR A 1 98 ? 9.058 -9.280 -23.990 1.00 92.81 98 THR A C 1
ATOM 801 O O . THR A 1 98 ? 8.654 -9.974 -23.051 1.00 92.81 98 THR A O 1
ATOM 804 N N . ALA A 1 99 ? 9.292 -9.796 -25.200 1.00 91.69 99 ALA A N 1
ATOM 805 C CA . ALA A 1 99 ? 9.343 -11.236 -25.423 1.00 91.69 99 ALA A CA 1
ATOM 806 C C . ALA A 1 99 ? 10.387 -11.886 -24.499 1.00 91.69 99 ALA A C 1
ATOM 808 O O . ALA A 1 99 ? 11.382 -11.264 -24.125 1.00 91.69 99 ALA A O 1
ATOM 809 N N . TYR A 1 100 ? 10.162 -13.146 -24.133 1.00 92.38 100 TYR A N 1
ATOM 810 C CA . TYR A 1 100 ? 11.029 -13.863 -23.202 1.00 92.38 100 TYR A CA 1
ATOM 811 C C . TYR A 1 100 ? 12.506 -13.811 -23.610 1.00 92.38 100 TYR A C 1
ATOM 813 O O . TYR A 1 100 ? 12.870 -14.198 -24.722 1.00 92.38 100 TYR A O 1
ATOM 821 N N . LYS A 1 101 ? 13.345 -13.358 -22.677 1.00 90.88 101 LYS A N 1
ATOM 822 C CA . LYS A 1 101 ? 14.793 -13.151 -22.815 1.00 90.88 101 LYS A CA 1
ATOM 823 C C . LYS A 1 101 ? 15.205 -12.176 -23.920 1.00 90.88 101 LYS A C 1
ATOM 825 O O . LYS A 1 101 ? 16.380 -12.155 -24.278 1.00 90.88 101 LYS A O 1
ATOM 830 N N . ALA A 1 102 ? 14.285 -11.368 -24.442 1.00 91.50 102 ALA A N 1
ATOM 831 C CA . ALA A 1 102 ? 14.633 -10.315 -25.382 1.00 91.50 102 ALA A CA 1
ATOM 832 C C . ALA A 1 102 ? 15.427 -9.201 -24.685 1.00 91.50 102 ALA A C 1
ATOM 834 O O . ALA A 1 102 ? 15.177 -8.865 -23.519 1.00 91.50 102 ALA A O 1
ATOM 835 N N . ASP A 1 103 ? 16.372 -8.628 -25.425 1.00 91.62 103 ASP A N 1
ATOM 836 C CA . ASP A 1 103 ? 17.158 -7.484 -24.978 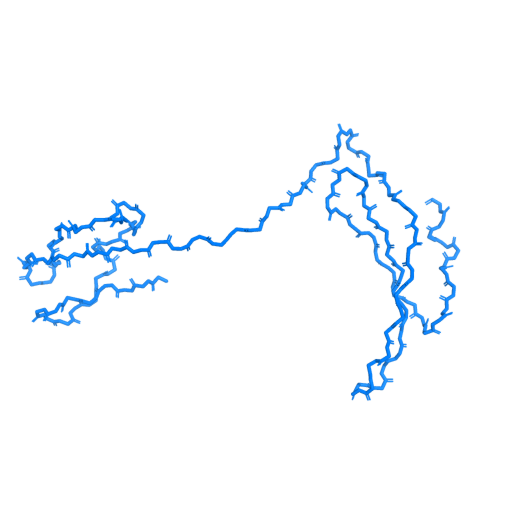1.00 91.62 103 ASP A CA 1
ATOM 837 C C . ASP A 1 103 ? 16.280 -6.250 -24.736 1.00 91.62 103 ASP A C 1
ATOM 839 O O . ASP A 1 103 ? 15.132 -6.168 -25.193 1.00 91.62 103 ASP A O 1
ATOM 843 N N . LEU A 1 104 ? 16.826 -5.292 -23.986 1.00 88.50 104 LEU A N 1
ATOM 844 C CA . LEU A 1 104 ? 16.170 -4.015 -23.747 1.00 88.50 104 LEU A CA 1
ATOM 845 C C . LEU A 1 104 ? 15.926 -3.315 -25.100 1.00 88.50 104 LEU A C 1
ATOM 847 O O . LEU A 1 104 ? 16.859 -3.221 -25.905 1.00 88.50 104 LEU A O 1
ATOM 851 N N . PRO A 1 105 ? 14.707 -2.814 -25.376 1.00 86.69 105 PRO A N 1
ATOM 852 C CA . PRO A 1 105 ? 14.435 -2.113 -26.621 1.00 86.69 105 PRO A CA 1
ATOM 853 C C . PRO A 1 105 ? 15.342 -0.897 -26.775 1.00 86.69 105 PRO A C 1
ATOM 855 O O . PRO A 1 105 ? 15.535 -0.132 -25.834 1.00 86.69 105 PRO A O 1
ATOM 858 N N . SER A 1 106 ? 15.855 -0.673 -27.984 1.00 81.31 106 SER A N 1
ATOM 859 C CA . SER A 1 106 ? 16.757 0.451 -28.266 1.00 81.31 106 SER A CA 1
ATOM 860 C C . SER A 1 106 ? 16.128 1.821 -27.979 1.00 81.31 106 SER A C 1
ATOM 862 O O . SER A 1 106 ? 16.848 2.771 -27.710 1.00 81.31 106 SER A O 1
ATOM 864 N N . SER A 1 107 ? 14.794 1.912 -27.982 1.00 75.81 107 SER A N 1
ATOM 865 C CA . SER A 1 107 ? 14.025 3.114 -27.636 1.00 75.81 107 SER A CA 1
ATOM 866 C C . SER A 1 107 ? 13.960 3.421 -26.132 1.00 75.81 107 SER A C 1
ATOM 868 O O . SER A 1 107 ? 13.308 4.381 -25.749 1.00 75.81 107 SER A O 1
ATOM 870 N N . ALA A 1 108 ? 14.559 2.591 -25.271 1.00 73.00 108 ALA A N 1
ATOM 871 C CA . ALA A 1 108 ? 14.547 2.751 -23.812 1.00 73.00 108 ALA A CA 1
ATOM 872 C C . ALA A 1 108 ? 15.839 3.384 -23.246 1.00 73.00 108 ALA A C 1
ATOM 874 O O . ALA A 1 108 ? 16.017 3.438 -22.027 1.00 73.00 108 ALA A O 1
ATOM 875 N N . GLY A 1 109 ? 16.769 3.787 -24.122 1.00 59.84 109 GLY A N 1
ATOM 876 C CA . GLY A 1 109 ? 18.104 4.288 -23.773 1.00 59.84 109 GLY A CA 1
ATOM 877 C C . GLY A 1 109 ? 18.363 5.764 -24.097 1.00 59.84 109 GLY A C 1
ATOM 878 O O . GLY A 1 109 ? 19.528 6.157 -24.076 1.00 59.84 109 GLY A O 1
ATOM 879 N N . GLU A 1 110 ? 17.326 6.545 -24.414 1.00 51.00 110 GLU A N 1
ATOM 880 C CA . GLU A 1 110 ? 17.400 8.009 -24.587 1.00 51.00 110 GLU A CA 1
ATOM 881 C C . GLU A 1 110 ? 16.908 8.752 -23.341 1.00 51.00 110 GLU A C 1
ATOM 883 O O . GLU A 1 110 ? 15.944 8.266 -22.702 1.00 51.00 110 GLU A O 1
#

Radius of gyration: 26.52 Å; chains: 1; bounding box: 53×42×57 Å

pLDDT: mean 80.62, std 11.67, range [46.75, 94.94]

Sequence (110 aa):
MTDIECPYCGAKDDDCVSDLWEIEGEDNELECGACKKQIIVNAEVSVTYDARRMDCAENSHEYGDWKRYDYDYAYEHEKYSLWARDCKYCDDSEIIKTAYKADLPSSAGE

Foldseek 3Di:
DDFDADPPPRDGDPPFPPDLPVQEDDFDWTADPPPRDIDTDYGHDDDDDDDWFDDAPPNDFDWDDWDKDWDDDVVVNATWIKIKIAGPRTRDMDIDIGHGPDDDDPVVPD